Protein AF-N0BE46-F1 (afdb_monomer)

Radius of gyration: 11.7 Å; Cα contacts (8 Å, |Δi|>4): 137; chains: 1; bounding box: 30×19×31 Å

pLDDT: mean 93.53, std 8.57, range [61.28, 98.5]

Foldseek 3Di:
DAEAEAEDPDDDDPVNLVVVVCVVCPPWAWQKKADQVVRQIPPRDPPDDPPPRVVRLVVVQFDYWYHYPRMIITTHD

Sequence (77 aa):
MDTVKVSVDRDVDFNLARKMADVIADDGMLVSWFDGKKGTHFPDVKCCGEDSWLVYGKSRGGSLLIEINEYKFLYIK

Solvent-accessible surface area (backbone atoms only — not comparable to full-atom values): 4401 Å² total; per-residue (Å²): 114,51,75,48,80,44,80,66,103,61,97,74,53,72,70,58,44,49,53,54,45,53,63,72,46,65,88,34,48,81,65,19,33,36,37,56,88,77,73,46,46,32,61,83,53,96,50,100,60,92,60,34,27,57,56,52,20,47,77,74,56,36,37,38,37,37,34,41,71,60,31,38,40,28,18,32,118

InterPro domains:
  IPR041145 Domain of unknown function DUF5619 [PF18505] (1-75)

Structure (mmCIF, N/CA/C/O backbone):
data_AF-N0BE46-F1
#
_entry.id   AF-N0BE46-F1
#
loop_
_atom_site.group_PDB
_atom_site.id
_atom_site.type_symbol
_atom_site.label_atom_id
_atom_site.label_alt_id
_atom_site.label_comp_id
_atom_site.label_asym_id
_atom_site.label_entity_id
_atom_site.label_seq_id
_atom_site.pdbx_PDB_ins_code
_atom_site.Cartn_x
_atom_site.Cartn_y
_atom_site.Cartn_z
_atom_site.occupancy
_atom_site.B_iso_or_equiv
_atom_site.auth_seq_id
_atom_site.auth_comp_id
_atom_site.auth_asym_id
_atom_site.auth_atom_id
_atom_site.pdbx_PDB_model_num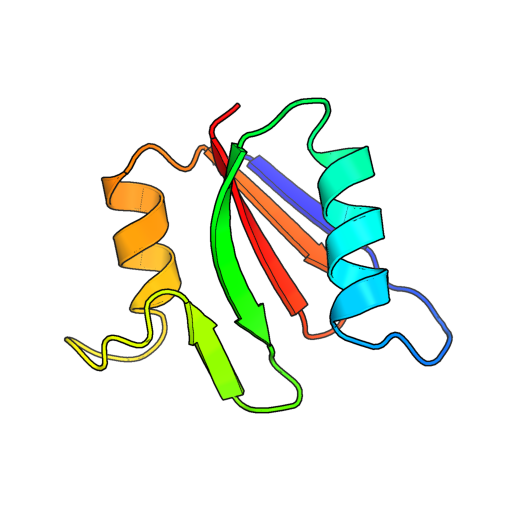
ATOM 1 N N . MET A 1 1 ? -4.007 10.900 -8.547 1.00 87.12 1 MET A N 1
ATOM 2 C CA . MET A 1 1 ? -3.788 9.693 -7.733 1.00 87.12 1 MET A CA 1
ATOM 3 C C . MET A 1 1 ? -4.625 9.884 -6.499 1.00 87.12 1 MET A C 1
ATOM 5 O O . MET A 1 1 ? -4.425 10.886 -5.819 1.00 87.12 1 MET A O 1
ATOM 9 N N . ASP A 1 2 ? -5.570 8.985 -6.288 1.00 95.69 2 ASP A N 1
ATOM 10 C CA . ASP A 1 2 ? -6.450 9.017 -5.130 1.00 95.69 2 ASP A CA 1
ATOM 11 C C . ASP A 1 2 ? -5.724 8.404 -3.939 1.00 95.69 2 ASP A C 1
ATOM 13 O O . ASP A 1 2 ? -4.925 7.479 -4.105 1.00 95.69 2 ASP A O 1
ATOM 17 N N . THR A 1 3 ? -5.989 8.929 -2.745 1.00 97.75 3 THR A N 1
ATOM 18 C CA . THR A 1 3 ? -5.383 8.425 -1.514 1.00 97.75 3 THR A CA 1
ATOM 19 C C . THR A 1 3 ? -6.459 8.110 -0.489 1.00 97.75 3 THR A C 1
ATOM 21 O O . THR A 1 3 ? -7.265 8.974 -0.149 1.00 97.75 3 THR A O 1
ATOM 24 N N . VAL A 1 4 ? -6.426 6.892 0.048 1.00 98.00 4 VAL A N 1
ATOM 25 C CA . VAL A 1 4 ? -7.249 6.456 1.180 1.00 98.00 4 VAL A CA 1
ATOM 26 C C . VAL A 1 4 ? -6.339 6.257 2.383 1.00 98.00 4 VAL A C 1
ATOM 28 O O . VAL A 1 4 ? -5.331 5.562 2.286 1.00 98.00 4 VAL A O 1
ATOM 31 N N . LYS A 1 5 ? -6.687 6.864 3.520 1.00 98.25 5 LYS A N 1
ATOM 32 C CA . LYS A 1 5 ? -5.942 6.719 4.775 1.00 98.25 5 LYS A CA 1
ATOM 33 C C . LYS A 1 5 ? -6.810 6.042 5.821 1.00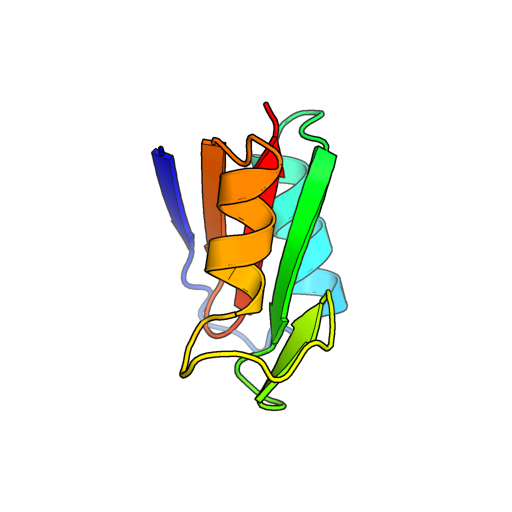 98.25 5 LYS A C 1
ATOM 35 O O . LYS A 1 5 ? -7.922 6.495 6.080 1.00 98.25 5 LYS A O 1
ATOM 40 N N . VAL A 1 6 ? -6.286 4.985 6.426 1.00 97.56 6 VAL A N 1
ATOM 41 C CA . VAL A 1 6 ? -6.947 4.210 7.474 1.00 97.56 6 VAL A CA 1
ATOM 42 C C . VAL A 1 6 ? -6.021 4.136 8.680 1.00 97.56 6 VAL A C 1
ATOM 44 O O . VAL A 1 6 ? -4.895 3.652 8.581 1.00 97.56 6 VAL A O 1
ATOM 47 N N . SER A 1 7 ? -6.516 4.585 9.828 1.00 96.44 7 SER A N 1
ATOM 48 C CA . SER A 1 7 ? -5.841 4.413 11.113 1.00 96.44 7 SER A CA 1
ATOM 49 C C . SER A 1 7 ? -6.644 3.440 11.961 1.00 96.44 7 SER A C 1
ATOM 51 O O . SER A 1 7 ? -7.839 3.648 12.173 1.00 96.44 7 SER A O 1
ATOM 53 N N . VAL A 1 8 ? -5.999 2.378 12.435 1.00 95.44 8 VAL A N 1
ATOM 54 C CA . VAL A 1 8 ? -6.631 1.363 13.283 1.00 95.44 8 VAL A CA 1
ATOM 55 C C . VAL A 1 8 ? -5.945 1.363 14.641 1.00 95.44 8 VAL A C 1
ATOM 57 O O . VAL A 1 8 ? -4.738 1.140 14.720 1.00 95.44 8 VAL A O 1
ATOM 60 N N . ASP A 1 9 ? -6.723 1.572 15.703 1.00 94.75 9 ASP A N 1
ATOM 61 C CA . ASP A 1 9 ? -6.251 1.577 17.094 1.00 94.75 9 ASP A CA 1
ATOM 62 C C . ASP A 1 9 ? -6.098 0.147 17.645 1.00 94.75 9 ASP A C 1
ATOM 64 O O . ASP A 1 9 ? -6.821 -0.309 18.530 1.00 94.75 9 ASP A O 1
ATOM 68 N N . ARG A 1 10 ? -5.218 -0.626 17.005 1.00 92.88 10 ARG A N 1
ATOM 69 C CA . ARG A 1 10 ? -4.769 -1.961 17.423 1.00 92.88 10 ARG A CA 1
ATOM 70 C C . ARG A 1 10 ? -3.479 -2.309 16.691 1.00 92.88 10 ARG A C 1
ATOM 72 O O . ARG A 1 10 ? -3.164 -1.702 15.668 1.00 92.88 10 ARG A O 1
ATOM 79 N N . ASP A 1 11 ? -2.784 -3.352 17.139 1.00 92.81 11 ASP A N 1
ATOM 80 C CA . ASP A 1 11 ? -1.639 -3.848 16.379 1.00 92.81 11 ASP A CA 1
ATOM 81 C C . ASP A 1 11 ? -2.087 -4.486 15.054 1.00 92.81 11 ASP A C 1
ATOM 83 O O . ASP A 1 11 ? -2.956 -5.365 14.998 1.00 92.81 11 ASP A O 1
ATOM 87 N N . VAL A 1 12 ? -1.495 -3.992 13.972 1.00 96.00 12 VAL A N 1
ATOM 88 C CA . VAL A 1 12 ? -1.709 -4.451 12.605 1.00 96.00 12 VAL A CA 1
ATOM 89 C C . VAL A 1 12 ? -0.353 -4.880 12.053 1.00 96.00 12 VAL A C 1
ATOM 91 O O . VAL A 1 12 ? 0.612 -4.104 12.020 1.00 96.00 12 VAL A O 1
ATOM 94 N N . ASP A 1 13 ? -0.270 -6.135 11.623 1.00 97.44 13 ASP A N 1
ATOM 95 C CA . ASP A 1 13 ? 0.871 -6.639 10.869 1.00 97.44 13 ASP A CA 1
ATOM 96 C C . ASP A 1 13 ? 0.710 -6.356 9.366 1.00 97.44 13 ASP A C 1
ATOM 98 O O . ASP A 1 13 ? -0.366 -5.992 8.882 1.00 97.44 13 ASP A O 1
ATOM 102 N N . PHE A 1 14 ? 1.794 -6.539 8.612 1.00 97.81 14 PHE A N 1
ATOM 103 C CA . PHE A 1 14 ? 1.805 -6.314 7.167 1.00 97.81 14 PHE A CA 1
ATOM 104 C C . PHE A 1 14 ? 0.733 -7.128 6.425 1.00 97.81 14 PHE A C 1
ATOM 106 O O . PHE A 1 14 ? 0.114 -6.631 5.487 1.00 97.81 14 PHE A O 1
ATOM 113 N N . ASN A 1 15 ? 0.500 -8.381 6.829 1.00 98.00 15 ASN A N 1
ATOM 114 C CA . ASN A 1 15 ? -0.428 -9.271 6.132 1.00 98.00 15 ASN A CA 1
ATOM 115 C C . ASN A 1 15 ? -1.877 -8.82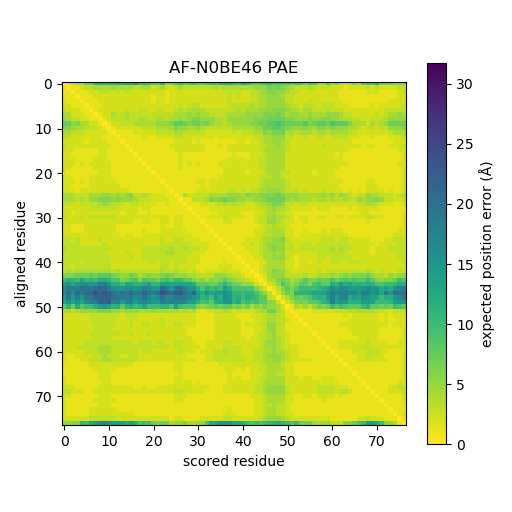3 6.320 1.00 98.00 15 ASN A C 1
ATOM 117 O O . ASN A 1 15 ? -2.671 -8.873 5.381 1.00 98.00 15 ASN A O 1
ATOM 121 N N . LEU A 1 16 ? -2.226 -8.382 7.526 1.00 97.81 16 LEU A N 1
ATOM 122 C CA . LEU A 1 16 ? -3.532 -7.826 7.823 1.00 97.81 16 LEU A CA 1
ATOM 123 C C . LEU A 1 16 ? -3.721 -6.467 7.138 1.00 97.81 16 LEU A C 1
ATOM 125 O O . LEU A 1 16 ? -4.769 -6.255 6.533 1.00 97.81 16 LEU A O 1
ATOM 129 N N . ALA A 1 17 ? -2.713 -5.588 7.174 1.00 98.38 17 ALA A N 1
ATOM 130 C CA . ALA A 1 17 ? -2.721 -4.325 6.433 1.00 98.38 17 ALA A CA 1
ATOM 131 C C . ALA A 1 17 ? -2.969 -4.563 4.940 1.00 98.38 17 ALA A C 1
ATOM 133 O O . ALA A 1 17 ? -3.896 -3.999 4.367 1.00 98.38 17 ALA A O 1
ATOM 134 N N . ARG A 1 18 ? -2.223 -5.486 4.330 1.00 98.19 18 ARG A N 1
ATOM 135 C CA . ARG A 1 18 ? -2.393 -5.842 2.921 1.00 98.19 18 ARG A CA 1
ATOM 136 C C . ARG A 1 18 ? -3.808 -6.328 2.612 1.00 98.19 18 ARG A C 1
ATOM 138 O O . ARG A 1 18 ? -4.415 -5.832 1.677 1.00 98.19 18 ARG A O 1
ATOM 145 N N . LYS A 1 19 ? -4.363 -7.240 3.418 1.00 98.19 19 LYS A N 1
ATOM 146 C CA . LYS A 1 19 ? -5.739 -7.731 3.219 1.00 98.19 19 LYS A CA 1
ATOM 147 C C . LYS A 1 19 ? -6.779 -6.615 3.314 1.00 98.19 19 LYS A C 1
ATOM 149 O O . LYS A 1 19 ? -7.730 -6.610 2.543 1.00 98.19 19 LYS A O 1
ATOM 154 N N . MET A 1 20 ? -6.615 -5.679 4.251 1.00 98.12 20 MET A N 1
ATOM 155 C CA . MET A 1 20 ? -7.501 -4.516 4.355 1.00 98.12 20 MET A CA 1
ATOM 156 C C . MET A 1 20 ? -7.384 -3.618 3.118 1.00 98.12 20 MET A C 1
ATOM 158 O O . MET A 1 20 ? -8.401 -3.172 2.594 1.00 98.12 20 MET A O 1
ATOM 162 N N . ALA A 1 21 ? -6.164 -3.395 2.624 1.00 98.25 21 ALA A N 1
ATOM 163 C CA . ALA A 1 21 ? -5.931 -2.618 1.414 1.00 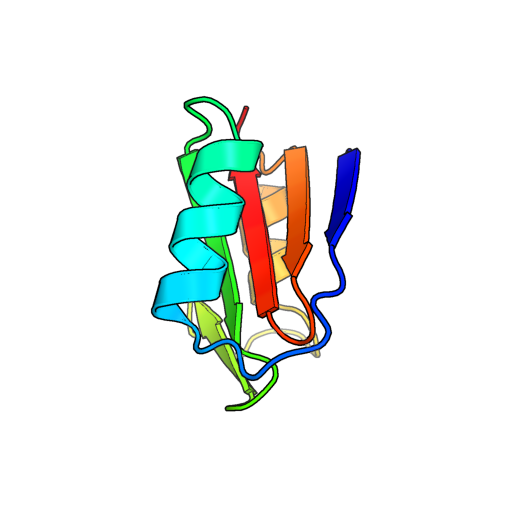98.25 21 ALA A CA 1
ATOM 164 C C . ALA A 1 21 ? -6.519 -3.295 0.166 1.00 98.25 21 ALA A C 1
ATOM 166 O O . ALA A 1 21 ? -7.165 -2.617 -0.623 1.00 98.25 21 ALA A O 1
ATOM 167 N N . ASP A 1 22 ? -6.389 -4.618 0.036 1.00 98.12 22 ASP A N 1
ATOM 168 C CA . ASP A 1 22 ? -6.970 -5.390 -1.070 1.00 98.12 22 ASP A CA 1
ATOM 169 C C . ASP A 1 22 ? -8.506 -5.251 -1.107 1.00 98.12 22 ASP A C 1
ATOM 171 O O . ASP A 1 22 ? -9.084 -5.071 -2.175 1.00 98.12 22 ASP A O 1
ATOM 175 N N . VAL A 1 23 ? -9.175 -5.253 0.056 1.00 97.94 23 VAL A N 1
ATOM 176 C CA . VAL A 1 23 ? -10.632 -5.024 0.145 1.00 97.94 23 VAL A CA 1
ATOM 177 C C . VAL A 1 23 ? -11.011 -3.598 -0.268 1.00 97.94 23 VAL A C 1
ATOM 179 O O . VAL A 1 23 ? -12.009 -3.404 -0.951 1.00 97.94 23 VAL A O 1
ATOM 182 N N . ILE A 1 24 ? -10.227 -2.594 0.136 1.00 97.75 24 ILE A N 1
ATOM 183 C CA . ILE A 1 24 ? -10.469 -1.184 -0.222 1.00 97.75 24 ILE A CA 1
ATOM 184 C C . ILE A 1 24 ? -10.205 -0.934 -1.715 1.00 97.75 24 ILE A C 1
ATOM 186 O O . ILE A 1 24 ? -10.858 -0.085 -2.322 1.00 97.75 24 ILE A O 1
ATOM 190 N N . ALA A 1 25 ? -9.237 -1.645 -2.297 1.00 97.38 25 ALA A N 1
ATOM 191 C CA . ALA A 1 25 ? -8.830 -1.477 -3.685 1.00 97.38 25 ALA A CA 1
ATOM 192 C C . ALA A 1 25 ? -9.886 -1.949 -4.692 1.00 97.38 25 ALA A C 1
ATOM 194 O O . ALA A 1 25 ? -9.849 -1.463 -5.821 1.00 97.38 25 ALA A O 1
ATOM 195 N N . ASP A 1 26 ? -10.817 -2.822 -4.279 1.00 95.25 26 ASP A N 1
ATOM 196 C CA . ASP A 1 26 ? -11.979 -3.269 -5.065 1.00 95.25 26 ASP A CA 1
ATOM 197 C C . ASP A 1 26 ? -11.575 -3.790 -6.459 1.00 95.25 26 ASP A C 1
ATOM 199 O O . ASP A 1 26 ? -11.671 -3.080 -7.457 1.00 95.25 26 ASP A O 1
ATOM 203 N N . ASP A 1 27 ? -11.020 -5.008 -6.498 1.00 93.69 27 ASP A N 1
ATOM 204 C CA . ASP A 1 27 ? -10.388 -5.651 -7.669 1.00 93.69 27 ASP A CA 1
ATOM 205 C C . ASP A 1 27 ? -9.141 -4.9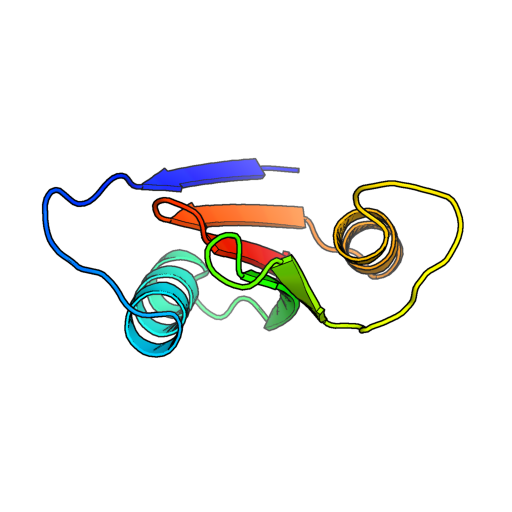40 -8.242 1.00 93.69 27 ASP A C 1
ATOM 207 O O . ASP A 1 27 ? -8.575 -5.367 -9.252 1.00 93.69 27 ASP A O 1
ATOM 211 N N . GLY A 1 28 ? -8.642 -3.898 -7.571 1.00 96.56 28 GLY A N 1
ATOM 212 C CA . GLY A 1 28 ? -7.394 -3.236 -7.942 1.00 96.56 28 GLY A CA 1
ATOM 213 C C . GLY A 1 28 ? -6.174 -4.168 -7.909 1.00 96.56 28 GLY A C 1
ATOM 214 O O . GLY A 1 28 ? -6.016 -5.019 -7.030 1.00 96.56 28 GLY A O 1
ATOM 215 N N . MET A 1 29 ? -5.235 -3.958 -8.834 1.00 97.69 29 MET A N 1
ATOM 216 C CA . MET A 1 29 ? -3.987 -4.723 -8.899 1.00 97.69 29 MET A CA 1
ATOM 217 C C . MET A 1 29 ? -2.874 -4.025 -8.112 1.00 97.69 29 MET A C 1
ATOM 219 O O . MET A 1 29 ? -2.459 -2.922 -8.468 1.00 97.69 29 MET A O 1
ATOM 223 N N . LEU A 1 30 ? -2.348 -4.682 -7.073 1.00 98.19 30 LEU A N 1
ATOM 224 C CA . LEU A 1 30 ? -1.223 -4.172 -6.280 1.00 98.19 30 LEU A CA 1
ATOM 225 C C . LEU A 1 30 ? 0.059 -4.105 -7.124 1.00 98.19 30 LEU A C 1
ATOM 227 O O . LEU A 1 30 ? 0.505 -5.112 -7.671 1.00 98.19 30 LEU A O 1
ATOM 231 N N . VAL A 1 31 ? 0.689 -2.932 -7.172 1.00 97.44 31 VAL A N 1
ATOM 232 C CA . VAL A 1 31 ? 1.891 -2.672 -7.983 1.00 97.44 31 VAL A CA 1
ATOM 233 C C . VAL A 1 31 ? 3.140 -2.525 -7.130 1.00 97.44 31 VAL A C 1
ATOM 235 O O . VAL A 1 31 ? 4.198 -3.062 -7.461 1.00 97.44 31 VAL A O 1
ATOM 238 N N . SER A 1 32 ? 3.034 -1.764 -6.045 1.00 97.31 32 SER A N 1
ATOM 239 C CA . SER A 1 32 ? 4.141 -1.494 -5.134 1.00 97.31 32 SER A CA 1
ATOM 240 C C . SER A 1 32 ? 3.634 -1.266 -3.720 1.00 97.31 32 SER A C 1
ATOM 242 O O . SER A 1 32 ? 2.466 -0.944 -3.502 1.00 97.31 32 SER A O 1
ATOM 244 N N . TRP A 1 33 ? 4.507 -1.473 -2.742 1.00 97.94 33 TRP A N 1
ATOM 245 C CA . TRP A 1 33 ? 4.160 -1.318 -1.333 1.00 97.94 33 TRP A CA 1
ATOM 246 C C . TRP A 1 33 ? 5.373 -0.930 -0.498 1.00 97.94 33 TRP A C 1
ATOM 248 O O . TRP A 1 33 ? 6.512 -1.154 -0.906 1.00 97.94 33 TRP A O 1
ATOM 258 N N . PHE A 1 34 ? 5.112 -0.390 0.689 1.00 96.88 34 PHE A N 1
ATOM 259 C CA . PHE A 1 34 ? 6.098 -0.039 1.703 1.00 96.88 34 PHE A CA 1
ATOM 260 C C . PHE A 1 34 ? 5.620 -0.493 3.086 1.00 96.88 34 PHE A C 1
ATOM 262 O O . PHE A 1 34 ? 4.504 -0.185 3.505 1.00 96.88 34 PHE A O 1
ATOM 269 N N . ASP A 1 35 ? 6.476 -1.235 3.781 1.00 96.81 35 ASP A N 1
ATOM 270 C CA . ASP A 1 35 ? 6.343 -1.613 5.184 1.00 96.81 35 ASP A CA 1
ATOM 271 C C . ASP A 1 35 ? 7.127 -0.609 6.032 1.00 96.81 35 ASP A C 1
ATOM 273 O O . ASP A 1 35 ? 8.351 -0.704 6.150 1.00 96.81 35 ASP A O 1
ATOM 277 N N . GLY A 1 36 ? 6.422 0.355 6.627 1.00 94.38 36 GLY A N 1
ATOM 278 C CA . GLY A 1 36 ? 7.037 1.384 7.460 1.00 94.38 36 GLY A CA 1
ATOM 279 C C . GLY A 1 36 ? 7.573 0.888 8.798 1.00 94.38 36 GLY A C 1
ATOM 280 O O . GLY A 1 36 ? 8.427 1.560 9.369 1.00 94.38 36 GLY A O 1
ATOM 281 N N . LYS A 1 37 ? 7.161 -0.294 9.281 1.00 94.44 37 LYS A N 1
ATOM 282 C CA . LYS A 1 37 ? 7.738 -0.880 10.501 1.00 94.44 37 LYS A CA 1
ATOM 283 C C . LYS A 1 37 ? 9.137 -1.437 10.241 1.00 94.44 37 LYS A C 1
ATOM 285 O O . LYS A 1 37 ? 10.002 -1.350 11.108 1.00 94.44 37 LYS A O 1
ATOM 290 N N . LYS A 1 38 ? 9.362 -2.021 9.060 1.00 94.06 38 LYS A N 1
ATOM 291 C CA . LYS A 1 38 ? 10.650 -2.637 8.683 1.00 94.06 38 LYS A CA 1
ATOM 292 C C . LYS A 1 38 ? 11.512 -1.770 7.770 1.00 94.06 38 LYS A C 1
ATOM 294 O O . LYS A 1 38 ? 12.681 -2.088 7.567 1.00 94.06 38 LYS A O 1
ATOM 299 N N . GLY A 1 39 ? 10.944 -0.719 7.183 1.00 92.19 39 GLY A N 1
ATOM 300 C CA . GLY A 1 39 ? 11.593 0.082 6.146 1.00 92.19 39 GLY A CA 1
ATOM 301 C C . GLY A 1 39 ? 11.790 -0.672 4.826 1.00 92.19 39 GLY A C 1
ATOM 302 O O . GLY A 1 39 ? 12.616 -0.270 4.011 1.00 92.19 39 GLY A O 1
ATOM 303 N N . THR A 1 40 ? 11.073 -1.779 4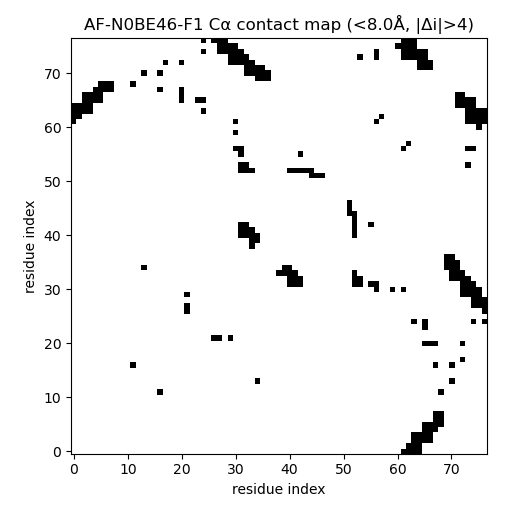.611 1.00 92.94 40 THR A N 1
ATOM 304 C CA . THR A 1 40 ? 11.184 -2.600 3.396 1.00 92.94 40 THR A CA 1
ATOM 305 C C . THR A 1 40 ? 10.098 -2.236 2.399 1.00 92.94 40 THR A C 1
ATOM 307 O O . THR A 1 40 ? 8.982 -1.911 2.791 1.00 92.94 40 THR A O 1
ATOM 310 N N . HIS A 1 41 ? 10.381 -2.347 1.107 1.00 94.81 41 HIS A N 1
ATOM 311 C CA . HIS A 1 41 ? 9.407 -2.063 0.057 1.00 94.81 41 HIS A CA 1
ATOM 312 C C . HIS A 1 41 ? 9.542 -3.005 -1.129 1.00 94.81 41 HIS A C 1
ATOM 314 O O . HIS A 1 41 ? 10.572 -3.649 -1.325 1.00 94.81 41 HIS A O 1
ATOM 320 N N . PHE A 1 42 ? 8.505 -3.025 -1.962 1.00 94.50 42 PHE A N 1
ATOM 321 C CA . PHE A 1 42 ? 8.543 -3.655 -3.271 1.00 94.50 42 PHE A CA 1
ATOM 322 C C . PHE A 1 42 ? 8.237 -2.638 -4.373 1.00 94.50 42 PHE A C 1
ATOM 324 O O . PHE A 1 42 ? 7.262 -1.895 -4.246 1.00 94.50 42 PHE A O 1
ATOM 331 N N . PRO A 1 43 ? 8.999 -2.646 -5.478 1.00 92.56 43 PRO A N 1
ATOM 332 C CA . PRO A 1 43 ? 10.212 -3.441 -5.678 1.00 92.56 43 PRO A CA 1
ATOM 333 C C . PRO A 1 43 ? 11.349 -2.971 -4.755 1.00 92.56 43 PRO A C 1
ATOM 335 O O . PRO A 1 43 ? 11.418 -1.791 -4.410 1.00 92.56 43 PRO A O 1
ATOM 338 N N . ASP A 1 44 ? 12.234 -3.888 -4.351 1.00 88.94 44 ASP A N 1
ATOM 339 C CA . ASP A 1 44 ? 13.409 -3.575 -3.519 1.00 88.94 44 ASP A CA 1
ATOM 340 C C . ASP A 1 44 ? 14.528 -2.983 -4.386 1.00 88.94 44 ASP A C 1
ATOM 342 O O . ASP A 1 44 ? 15.554 -3.598 -4.674 1.00 88.94 44 ASP A O 1
ATOM 346 N N . VAL A 1 45 ? 14.261 -1.791 -4.916 1.00 80.81 45 VAL A N 1
ATOM 347 C CA . VAL A 1 45 ? 15.199 -1.043 -5.749 1.00 80.81 45 VAL A CA 1
ATOM 348 C C . VAL A 1 45 ? 15.629 0.188 -4.979 1.00 80.81 45 VAL A C 1
ATOM 350 O O . VAL A 1 45 ? 14.842 1.106 -4.752 1.00 80.81 45 VAL A O 1
ATOM 353 N N . LYS A 1 46 ? 16.908 0.241 -4.618 1.00 68.75 46 LYS A N 1
ATOM 354 C CA . LYS A 1 46 ? 17.546 1.449 -4.098 1.00 68.75 46 LYS A CA 1
ATOM 355 C C . LYS A 1 46 ? 18.049 2.279 -5.275 1.00 68.75 46 LYS A C 1
ATOM 357 O O . LYS A 1 46 ? 19.221 2.210 -5.626 1.00 68.75 46 LYS A O 1
ATOM 362 N N . CYS A 1 47 ? 17.161 3.033 -5.918 1.00 62.88 47 CYS A N 1
ATOM 363 C CA . CYS A 1 47 ? 17.585 4.116 -6.803 1.00 62.88 47 CYS A CA 1
ATOM 364 C C . CYS A 1 47 ? 17.005 5.440 -6.348 1.00 62.88 47 CYS A C 1
ATOM 366 O O . CYS A 1 47 ? 15.824 5.520 -6.024 1.00 62.88 47 CYS A O 1
ATOM 368 N N . CYS A 1 48 ? 17.827 6.479 -6.475 1.00 61.28 48 CYS A N 1
ATOM 369 C CA . CYS A 1 48 ? 17.360 7.835 -6.710 1.00 61.28 48 CYS A CA 1
ATOM 370 C C . CYS A 1 48 ? 16.677 8.547 -5.512 1.00 61.28 48 CYS A C 1
ATOM 372 O O . CYS A 1 48 ? 16.132 9.628 -5.710 1.00 61.28 48 CYS A O 1
ATOM 374 N N . GLY A 1 49 ? 16.756 8.009 -4.286 1.00 63.38 49 GLY A N 1
ATOM 375 C CA .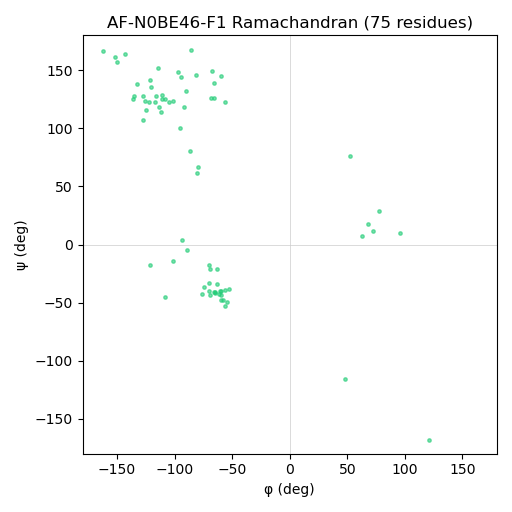 GLY A 1 49 ? 16.307 8.676 -3.051 1.00 63.38 49 GLY A CA 1
ATOM 376 C C . GLY A 1 49 ? 15.219 7.923 -2.276 1.00 63.38 49 GLY A C 1
ATOM 377 O O . GLY A 1 49 ? 14.957 6.748 -2.539 1.00 63.38 49 GLY A O 1
ATOM 378 N N . GLU A 1 50 ? 14.621 8.605 -1.294 1.00 62.16 50 GLU A N 1
ATOM 379 C CA . GLU A 1 50 ? 13.464 8.122 -0.529 1.00 62.16 50 GLU A CA 1
ATOM 380 C C . GLU A 1 50 ? 12.244 7.997 -1.471 1.00 62.16 50 GLU A C 1
ATOM 382 O O . GLU A 1 50 ? 12.049 8.830 -2.352 1.00 62.16 50 GLU A O 1
ATOM 387 N N . ASP A 1 51 ? 11.452 6.930 -1.325 1.00 84.69 51 ASP A N 1
ATOM 388 C CA . ASP A 1 51 ? 10.250 6.606 -2.125 1.00 84.69 51 ASP A CA 1
ATOM 389 C C . ASP A 1 51 ? 10.435 6.004 -3.539 1.00 84.69 51 ASP A C 1
ATOM 391 O O . ASP A 1 51 ? 9.545 6.102 -4.392 1.00 84.69 51 ASP A O 1
ATOM 395 N N . SER A 1 52 ? 11.524 5.274 -3.798 1.00 90.88 52 SER A N 1
ATOM 396 C CA . SER A 1 52 ? 11.728 4.548 -5.070 1.00 90.88 52 SER A CA 1
ATOM 397 C C . SER A 1 52 ? 10.560 3.620 -5.459 1.00 90.88 52 SER A C 1
ATOM 399 O O . SER A 1 52 ? 10.165 3.559 -6.627 1.00 90.88 52 SER A O 1
ATOM 401 N N . TRP A 1 53 ? 9.952 2.944 -4.483 1.00 94.31 53 TRP A N 1
ATOM 402 C CA . TRP A 1 53 ? 8.776 2.085 -4.664 1.00 94.31 53 TRP A CA 1
ATOM 403 C C . TRP A 1 53 ? 7.541 2.861 -5.156 1.00 94.31 53 TRP A C 1
ATOM 405 O O . TRP A 1 53 ? 6.748 2.344 -5.951 1.00 94.31 53 TRP A O 1
ATOM 415 N N . LEU A 1 54 ? 7.382 4.115 -4.722 1.00 94.06 54 LEU A N 1
ATOM 416 C CA . LEU A 1 54 ? 6.269 4.974 -5.114 1.00 94.06 54 LEU A CA 1
ATOM 417 C C . LEU A 1 54 ? 6.482 5.510 -6.528 1.00 94.06 54 LEU A C 1
ATOM 419 O O . LEU A 1 54 ? 5.547 5.512 -7.328 1.00 94.06 54 LEU A O 1
ATOM 423 N N . VAL A 1 55 ? 7.710 5.929 -6.855 1.00 92.81 55 VAL A N 1
ATOM 424 C CA . VAL A 1 55 ? 8.084 6.342 -8.218 1.00 92.81 55 VAL A CA 1
ATOM 425 C C . VAL A 1 55 ? 7.864 5.189 -9.195 1.00 92.81 55 VAL A C 1
ATOM 427 O O . VAL A 1 55 ? 7.210 5.371 -10.223 1.00 92.81 55 VAL A O 1
ATOM 430 N N . TYR A 1 56 ? 8.335 3.988 -8.844 1.00 93.12 56 TYR A N 1
ATOM 431 C CA . TYR A 1 56 ? 8.098 2.781 -9.629 1.00 93.12 56 TYR A CA 1
ATOM 432 C C . TYR A 1 56 ? 6.603 2.542 -9.839 1.00 93.12 56 TYR A C 1
ATOM 434 O O . TYR A 1 56 ? 6.153 2.418 -10.978 1.00 93.12 56 TYR A O 1
ATOM 442 N N . GLY A 1 57 ? 5.822 2.530 -8.759 1.00 94.88 57 GLY A N 1
ATOM 443 C CA . GLY A 1 57 ? 4.396 2.251 -8.834 1.00 94.88 57 GLY A CA 1
ATOM 444 C C . GLY A 1 57 ? 3.637 3.251 -9.713 1.00 94.88 57 GLY A C 1
ATOM 445 O O . GLY A 1 57 ? 2.864 2.850 -10.582 1.00 94.88 57 GLY A O 1
ATOM 446 N N . LYS A 1 58 ? 3.932 4.550 -9.574 1.00 94.56 58 LYS A N 1
ATOM 447 C CA . LYS A 1 58 ? 3.366 5.606 -10.431 1.00 94.56 58 LYS A CA 1
ATOM 448 C C . LYS A 1 58 ? 3.748 5.417 -11.899 1.00 94.56 58 LYS A C 1
ATOM 450 O O . LYS A 1 58 ? 2.889 5.531 -12.767 1.00 94.56 58 LYS A O 1
ATOM 455 N N . SER A 1 59 ? 5.005 5.066 -12.187 1.00 93.75 59 SER A N 1
ATOM 456 C CA . SER A 1 59 ? 5.471 4.822 -13.564 1.00 93.75 59 SER A CA 1
ATOM 457 C C . SER A 1 59 ? 4.777 3.638 -14.252 1.00 93.75 59 SER A C 1
ATOM 459 O O . SER A 1 59 ? 4.753 3.561 -15.477 1.00 93.75 59 SER A O 1
ATOM 461 N N . ARG A 1 60 ? 4.192 2.720 -13.471 1.00 95.19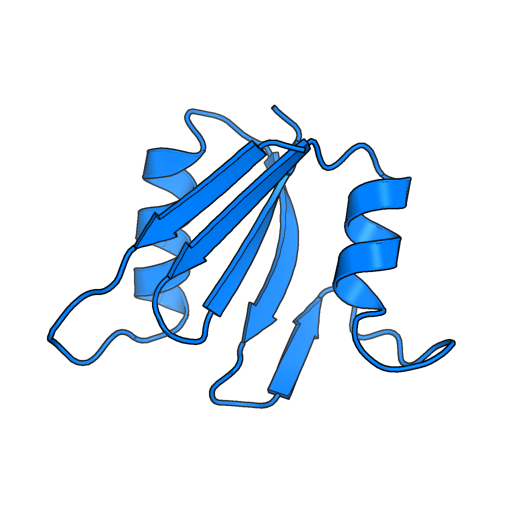 60 ARG A N 1
ATOM 462 C CA . ARG A 1 60 ? 3.430 1.560 -13.955 1.00 95.19 60 ARG A CA 1
ATOM 463 C C . ARG A 1 60 ? 1.924 1.817 -14.059 1.00 95.19 60 ARG A C 1
ATOM 465 O O . ARG A 1 60 ? 1.196 0.898 -14.409 1.00 95.19 60 ARG A O 1
ATOM 472 N N . GLY A 1 61 ? 1.469 3.041 -13.791 1.00 96.31 61 GLY A N 1
ATOM 473 C CA . GLY A 1 61 ? 0.056 3.421 -13.862 1.00 96.31 61 GLY A CA 1
ATOM 474 C C . GLY A 1 61 ? -0.684 3.368 -12.526 1.00 96.31 61 GLY A C 1
ATOM 475 O O . GLY A 1 61 ? -1.903 3.495 -12.517 1.00 96.31 61 GLY A O 1
ATOM 476 N N . GLY A 1 62 ? 0.022 3.196 -11.401 1.00 97.25 62 GLY A N 1
ATOM 477 C CA . GLY A 1 62 ? -0.595 3.213 -10.076 1.00 97.25 62 GLY A CA 1
ATOM 478 C C . GLY A 1 62 ? -1.369 4.509 -9.826 1.00 97.25 62 GLY A C 1
ATOM 479 O O . GLY A 1 62 ? -0.814 5.609 -9.909 1.00 97.25 62 GLY A O 1
ATOM 480 N N . SER A 1 63 ? -2.657 4.368 -9.527 1.00 97.19 63 SER A N 1
ATOM 481 C CA . SER A 1 63 ? -3.627 5.462 -9.454 1.00 97.19 63 SER A CA 1
ATOM 482 C C . SER A 1 63 ? -4.299 5.586 -8.085 1.00 97.19 63 SER A C 1
ATOM 484 O O . SER A 1 63 ? -4.795 6.672 -7.778 1.00 97.19 63 SER A O 1
ATOM 486 N N . LEU A 1 64 ? -4.232 4.545 -7.247 1.00 98.12 64 LEU A N 1
ATOM 487 C CA . LEU A 1 64 ? -4.828 4.487 -5.911 1.00 98.12 64 LEU A CA 1
ATOM 488 C C . LEU A 1 64 ? -3.773 4.138 -4.852 1.00 98.12 64 LEU A C 1
ATOM 490 O O . LEU A 1 64 ? -3.214 3.043 -4.864 1.00 98.12 64 LEU A O 1
ATOM 494 N N . LEU A 1 65 ? -3.508 5.060 -3.926 1.00 98.25 65 LEU A N 1
ATOM 495 C CA . LEU A 1 65 ? -2.626 4.859 -2.779 1.00 98.25 65 LEU A CA 1
ATOM 496 C C . LEU A 1 65 ? -3.453 4.593 -1.520 1.00 98.25 65 LEU A C 1
ATOM 498 O O . LEU A 1 65 ? -4.265 5.418 -1.114 1.00 98.25 65 LEU A O 1
ATOM 502 N N . ILE A 1 66 ? -3.212 3.465 -0.867 1.00 98.50 66 ILE A N 1
ATOM 503 C CA . ILE A 1 66 ? -3.872 3.090 0.381 1.00 98.50 66 ILE A CA 1
ATOM 504 C C . ILE A 1 66 ? -2.821 3.085 1.489 1.00 98.50 66 ILE A C 1
ATOM 506 O O . ILE A 1 66 ? -1.847 2.334 1.435 1.00 98.50 66 ILE A O 1
ATOM 510 N N . GLU A 1 67 ? -3.009 3.946 2.483 1.00 98.44 67 GLU A N 1
ATOM 511 C CA . GLU A 1 67 ? -2.174 4.051 3.679 1.00 98.44 67 GLU A CA 1
ATOM 512 C C . GLU A 1 67 ? -2.927 3.426 4.860 1.00 98.44 67 GLU A C 1
ATOM 514 O O . GLU A 1 67 ? -4.044 3.842 5.171 1.00 98.44 67 GLU A O 1
ATOM 519 N N . ILE A 1 68 ? -2.327 2.431 5.515 1.00 98.31 68 ILE A N 1
ATOM 520 C CA . ILE A 1 68 ? -2.884 1.765 6.698 1.00 98.31 68 ILE A CA 1
ATOM 521 C C . ILE A 1 68 ? -1.829 1.792 7.794 1.00 98.31 68 ILE A C 1
ATOM 523 O O . ILE 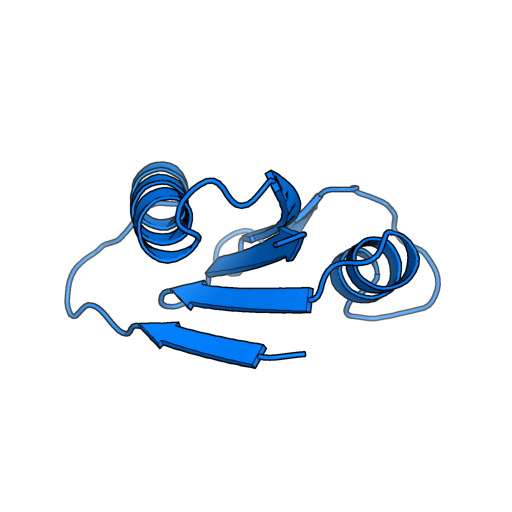A 1 68 ? -0.847 1.058 7.709 1.00 98.31 68 ILE A O 1
ATOM 527 N N . ASN A 1 69 ? -2.026 2.629 8.814 1.00 97.25 69 ASN A N 1
ATOM 528 C CA . ASN A 1 69 ? -1.006 2.932 9.825 1.00 97.25 69 ASN A CA 1
ATOM 529 C C . ASN A 1 69 ? 0.355 3.271 9.164 1.00 97.25 69 ASN A C 1
ATOM 531 O O . ASN A 1 69 ? 0.455 4.264 8.445 1.00 97.25 69 ASN A O 1
ATOM 535 N N . GLU A 1 70 ? 1.400 2.462 9.376 1.00 96.88 70 GLU A N 1
ATOM 536 C CA . GLU A 1 70 ? 2.741 2.655 8.803 1.00 96.88 70 GLU A CA 1
ATOM 537 C C . GLU A 1 70 ? 2.933 1.978 7.433 1.00 96.88 70 GLU A C 1
ATOM 539 O O . GLU A 1 70 ? 3.988 2.115 6.808 1.00 96.88 70 GLU A O 1
ATOM 544 N N . TYR A 1 71 ? 1.939 1.232 6.954 1.00 98.19 71 TYR A N 1
ATOM 545 C CA . TYR A 1 71 ? 1.998 0.502 5.692 1.00 98.19 71 TYR A CA 1
ATOM 546 C C . TYR A 1 71 ? 1.386 1.317 4.556 1.00 98.19 71 TYR A C 1
ATOM 548 O O . TYR A 1 71 ? 0.384 2.012 4.733 1.00 98.19 71 TYR A O 1
ATOM 556 N N . LYS A 1 72 ? 1.964 1.205 3.362 1.00 98.31 72 LYS A N 1
ATOM 557 C CA . LYS A 1 72 ? 1.470 1.879 2.157 1.00 98.31 72 LYS A CA 1
ATOM 558 C C . LYS A 1 72 ? 1.400 0.894 1.000 1.00 98.31 72 LYS A C 1
ATOM 560 O O . LYS A 1 72 ? 2.332 0.120 0.796 1.00 98.31 72 LYS A O 1
ATOM 565 N N . PHE A 1 73 ? 0.329 0.959 0.222 1.00 98.38 73 PHE A N 1
ATOM 566 C CA . PHE A 1 73 ? 0.061 0.058 -0.895 1.00 98.38 73 PHE A CA 1
ATOM 567 C C . PHE A 1 73 ? -0.442 0.865 -2.092 1.00 98.38 73 PHE A C 1
ATOM 569 O O . PHE A 1 73 ? -1.397 1.627 -1.961 1.00 98.38 73 PHE A O 1
ATOM 576 N N . LEU A 1 74 ? 0.200 0.727 -3.250 1.00 98.25 74 LEU A N 1
ATOM 577 C CA . LEU A 1 74 ? -0.205 1.404 -4.477 1.00 98.25 74 LEU A CA 1
ATOM 578 C C . LEU A 1 74 ? -0.812 0.406 -5.462 1.00 98.25 74 LEU A C 1
ATOM 580 O O . LEU A 1 74 ? -0.162 -0.569 -5.846 1.00 98.25 74 LEU A O 1
ATOM 584 N N . TYR A 1 75 ? -2.027 0.703 -5.909 1.00 98.50 75 TYR A N 1
ATOM 585 C CA . TYR A 1 75 ? -2.809 -0.112 -6.828 1.00 98.50 75 TYR A CA 1
ATOM 586 C C . TYR A 1 75 ? -3.028 0.596 -8.167 1.00 98.50 75 TYR A C 1
ATOM 588 O O . TYR A 1 75 ? -3.082 1.828 -8.243 1.00 98.50 75 TYR A O 1
ATOM 596 N N . ILE A 1 76 ? -3.182 -0.205 -9.219 1.00 97.62 76 ILE A N 1
ATOM 597 C CA . ILE A 1 76 ? -3.859 0.189 -10.458 1.00 97.62 76 ILE A CA 1
ATOM 598 C C . ILE A 1 76 ? -5.332 -0.173 -10.299 1.00 97.62 76 ILE A C 1
ATOM 600 O O . ILE A 1 76 ? -5.640 -1.292 -9.886 1.00 97.62 76 ILE A O 1
ATOM 604 N N . LYS A 1 77 ? -6.203 0.773 -10.635 1.00 85.75 77 LYS A N 1
ATOM 605 C CA . LYS A 1 77 ? -7.649 0.585 -10.727 1.00 85.75 77 LYS A CA 1
ATOM 606 C C . LYS A 1 77 ? -8.085 0.636 -12.185 1.00 85.75 77 LYS A C 1
ATOM 608 O O . LYS A 1 77 ? -7.450 1.417 -12.934 1.00 85.75 77 LYS A O 1
#

Organism: NCBI:txid387631

Secondary structure (DSSP, 8-state):
-EEEEE--SS---HHHHHHHHHHHHSSPEEEEEEETTTTEEES----SSTTHHHHHHHHTT--EEEEETTEEEEEE-

Mean predicted aligned error: 3.22 Å

Nearest PDB structures (foldseek):
  3c0f-assembly1_B-2  TM=9.436E-01  e=5.912E-09  Archaeoglobus fulgidus DSM 4304
  7r81-assembly1_L2  TM=4.394E-01  e=3.434E+00  Neurospora crassa
  3ney-assembly5_F  TM=2.879E-01  e=3.668E+00  Homo sapiens
  6okk-assembly1_O  TM=3.406E-01  e=8.646E+00  Plasmodium falciparum 3D7